Protein AF-A0A645GPF1-F1 (afdb_monomer_lite)

Sequence (162 aa):
MSLSQAKLLESASREAEKPYPRQVKAIKDALGALSLMEKDDVTNPDLPASAFGQMLGEIFVPREDMPQSRELYDLGFTLGRFIYMMDAVLDLKDDIKKKRYNPLITIPSSQHEEILRLQMAQCAACFERLNVPRNKDLLENILYSGVWTSYAARNRREAAQS

pLDDT: mean 88.76, std 12.03, range [34.16, 98.44]

Organism: NCBI:txid1076179

InterPro domains:
  IPR043740 Family of unknown function DUF5685 [PF18937] (4-152)

Foldseek 3Di:
DDPVVVVVVVVVLVVCCVQQVQLSVLVVQLVVQLVVCQVVLAQALQRNLQSQLQSQLSVQQSDCPDPCNPLSSQLRSLVSSLVSLLVLLLCVVVCVVVVGRRNCVVPDNVCSVVVSVVSLVSNVVSLVVSVDPPCSVVVCCCSVPVSCPSVVVSVVVVVVVD

Structure (mmCIF, N/CA/C/O backbone):
data_AF-A0A645GPF1-F1
#
_entry.id   AF-A0A645GPF1-F1
#
loop_
_atom_site.group_PDB
_atom_site.id
_atom_site.type_symbol
_atom_site.label_atom_id
_atom_site.label_alt_id
_atom_site.label_comp_id
_atom_site.label_asym_id
_atom_site.label_entity_id
_atom_site.label_seq_id
_atom_site.pdbx_PDB_ins_code
_atom_site.Cartn_x
_atom_site.Cartn_y
_atom_site.Cartn_z
_atom_site.occupancy
_atom_site.B_iso_or_equiv
_atom_site.auth_seq_id
_atom_site.auth_comp_id
_atom_site.auth_asym_id
_atom_site.auth_atom_id
_atom_site.pdbx_PDB_model_num
ATOM 1 N N . MET A 1 1 ? 2.355 22.650 9.287 1.00 49.31 1 MET A N 1
ATOM 2 C CA . MET A 1 1 ? 3.539 22.889 8.428 1.00 49.31 1 MET A CA 1
ATOM 3 C C . MET A 1 1 ? 3.772 24.384 8.304 1.00 49.31 1 MET A C 1
ATOM 5 O O . MET A 1 1 ? 2.790 25.112 8.223 1.00 49.31 1 MET A O 1
ATOM 9 N N . SER A 1 2 ? 5.023 24.854 8.313 1.00 54.94 2 SER A N 1
ATOM 10 C CA . SER A 1 2 ? 5.307 26.277 8.077 1.00 54.94 2 SER A CA 1
ATOM 11 C C . SER A 1 2 ? 5.183 26.627 6.584 1.00 54.94 2 SER A C 1
ATOM 13 O O . SER A 1 2 ? 5.402 25.783 5.713 1.00 54.94 2 SER A O 1
ATOM 15 N N . LEU A 1 3 ? 4.868 27.889 6.275 1.00 53.38 3 LEU A N 1
ATOM 16 C CA . LEU A 1 3 ? 4.766 28.406 4.899 1.00 53.38 3 LEU A CA 1
ATOM 17 C C . LEU A 1 3 ? 6.052 28.205 4.076 1.00 53.38 3 LEU A C 1
ATOM 19 O O . LEU A 1 3 ? 5.991 28.040 2.860 1.00 53.38 3 LEU A O 1
ATOM 23 N N . SER A 1 4 ? 7.218 28.199 4.726 1.00 45.41 4 SER A N 1
ATOM 24 C CA . SER A 1 4 ? 8.507 27.964 4.070 1.00 45.41 4 SER A CA 1
ATOM 25 C C . SER A 1 4 ? 8.713 26.498 3.682 1.00 45.41 4 SER A C 1
ATOM 27 O O . SER A 1 4 ? 9.192 26.222 2.586 1.00 45.41 4 SER A O 1
ATOM 29 N N . GLN A 1 5 ? 8.297 25.558 4.535 1.00 34.16 5 GLN A N 1
ATOM 30 C CA . GLN A 1 5 ? 8.355 24.121 4.250 1.00 34.16 5 GLN A CA 1
ATOM 31 C C . GLN A 1 5 ? 7.389 23.732 3.128 1.00 34.16 5 GLN A C 1
ATOM 33 O O . GLN A 1 5 ? 7.749 22.948 2.255 1.00 34.16 5 GLN A O 1
ATOM 38 N N . ALA A 1 6 ? 6.191 24.327 3.115 1.00 51.84 6 ALA A N 1
ATOM 39 C CA . ALA A 1 6 ? 5.218 24.127 2.045 1.00 51.84 6 ALA A CA 1
ATOM 40 C C . ALA A 1 6 ? 5.758 24.603 0.683 1.00 51.84 6 ALA A C 1
ATOM 42 O O . ALA A 1 6 ? 5.667 23.869 -0.294 1.00 51.84 6 ALA A O 1
ATOM 43 N N . LYS A 1 7 ? 6.404 25.778 0.630 1.00 55.53 7 LYS A N 1
ATOM 44 C CA . LYS A 1 7 ? 7.022 26.302 -0.603 1.00 55.53 7 LYS A CA 1
ATOM 45 C C . LYS A 1 7 ? 8.198 25.463 -1.108 1.00 55.53 7 LYS A C 1
ATOM 47 O O . LYS A 1 7 ? 8.339 25.303 -2.313 1.00 55.53 7 LYS A O 1
ATOM 52 N N . LEU A 1 8 ? 9.025 24.925 -0.210 1.00 61.50 8 LEU A N 1
ATOM 53 C CA . LEU A 1 8 ? 10.136 24.028 -0.565 1.00 61.50 8 LEU A CA 1
ATOM 54 C C . LEU A 1 8 ? 9.641 22.701 -1.156 1.00 61.50 8 LEU A C 1
ATOM 56 O O . LEU A 1 8 ? 10.175 22.230 -2.159 1.00 61.50 8 LEU A O 1
ATOM 60 N N . LEU A 1 9 ? 8.595 22.121 -0.561 1.00 65.50 9 LEU A N 1
ATOM 61 C CA . LEU A 1 9 ? 7.920 20.936 -1.096 1.00 65.50 9 LEU A CA 1
ATOM 62 C C . LEU A 1 9 ? 7.279 21.222 -2.456 1.00 65.50 9 LEU A C 1
ATOM 64 O O . LEU A 1 9 ? 7.374 20.402 -3.364 1.00 65.50 9 LEU A O 1
ATOM 68 N N . GLU A 1 10 ? 6.687 22.403 -2.622 1.00 69.88 10 GLU A N 1
ATOM 69 C CA . GLU A 1 10 ? 6.097 22.827 -3.888 1.00 69.88 10 GLU A CA 1
ATOM 70 C C . GLU A 1 10 ? 7.156 23.000 -4.989 1.00 69.88 10 GLU A C 1
ATOM 72 O O . GLU A 1 10 ? 6.966 22.516 -6.105 1.00 69.88 10 GLU A O 1
ATOM 77 N N . SER A 1 11 ? 8.299 23.627 -4.691 1.00 68.75 11 SER A N 1
ATOM 78 C CA . SER A 1 11 ? 9.389 23.771 -5.664 1.00 68.75 11 SER A CA 1
ATOM 79 C C . SER A 1 11 ? 10.021 22.430 -6.033 1.00 68.75 11 SER A C 1
ATOM 81 O O . SER A 1 11 ? 10.227 22.171 -7.215 1.00 68.75 11 SER A O 1
ATOM 83 N N . ALA A 1 12 ? 10.260 21.552 -5.052 1.00 70.94 12 ALA A N 1
ATOM 84 C CA . ALA A 1 12 ? 10.798 20.214 -5.299 1.00 70.94 12 ALA A CA 1
ATOM 85 C C . ALA A 1 12 ? 9.818 19.345 -6.108 1.00 70.94 12 ALA A C 1
ATOM 87 O O . ALA A 1 12 ? 10.226 18.624 -7.016 1.00 70.94 12 ALA A O 1
ATOM 88 N N . SER A 1 13 ? 8.514 19.459 -5.834 1.00 68.75 13 SER A N 1
ATOM 89 C CA . SER A 1 13 ? 7.471 18.769 -6.599 1.00 68.75 13 SER A CA 1
ATOM 90 C C . SER A 1 13 ? 7.433 19.233 -8.060 1.00 68.75 13 SER A C 1
ATOM 92 O O . SER A 1 13 ? 7.396 18.398 -8.962 1.00 68.75 13 SER A O 1
ATOM 94 N N . ARG A 1 14 ? 7.530 20.547 -8.312 1.00 75.50 14 ARG A N 1
ATOM 95 C CA . ARG A 1 14 ? 7.602 21.112 -9.675 1.00 75.50 14 ARG A CA 1
ATOM 96 C C . ARG A 1 14 ? 8.868 20.694 -10.423 1.00 75.50 14 ARG A C 1
ATOM 98 O O . ARG A 1 14 ? 8.850 20.555 -11.643 1.00 75.50 14 ARG A O 1
ATOM 105 N N . 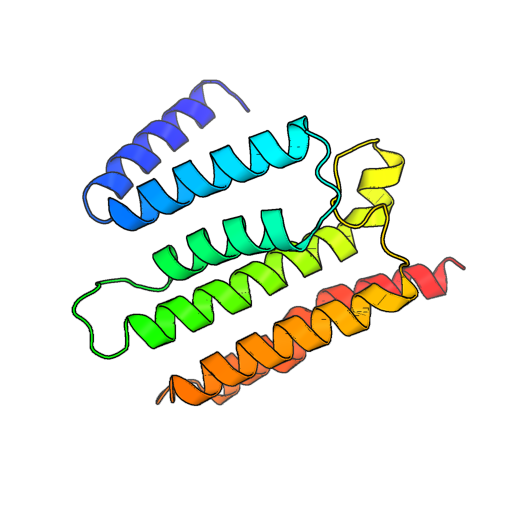GLU A 1 15 ? 9.976 20.520 -9.713 1.00 78.81 15 GLU A N 1
ATOM 106 C CA . GLU A 1 15 ? 11.237 20.083 -10.309 1.00 78.81 15 GLU A CA 1
ATOM 107 C C . GLU A 1 15 ? 11.206 18.594 -10.682 1.00 78.81 15 GLU A C 1
ATOM 109 O O . GLU A 1 15 ? 11.663 18.234 -11.766 1.00 78.81 15 GLU A O 1
ATOM 114 N N . ALA A 1 16 ? 10.571 17.755 -9.856 1.00 77.69 16 ALA A N 1
ATOM 115 C CA . ALA A 1 16 ? 10.330 16.340 -10.148 1.00 77.69 16 ALA A CA 1
ATOM 116 C C . ALA A 1 16 ? 9.319 16.107 -11.290 1.00 77.69 16 ALA A C 1
ATOM 118 O O . ALA A 1 16 ? 9.393 15.090 -11.979 1.00 77.69 16 ALA A O 1
ATOM 119 N N . GLU A 1 17 ? 8.405 17.053 -11.532 1.00 83.06 17 GLU A N 1
ATOM 120 C CA . GLU A 1 17 ? 7.392 16.969 -12.596 1.00 83.06 17 GLU A CA 1
ATOM 121 C C . GLU A 1 17 ? 8.001 16.997 -14.005 1.00 83.06 17 GLU A C 1
ATOM 123 O O . GLU A 1 17 ? 7.433 16.423 -14.928 1.00 83.06 17 GLU A O 1
ATOM 128 N N . LYS A 1 18 ? 9.184 17.605 -14.177 1.00 82.38 18 LYS A N 1
ATOM 129 C CA . LYS A 1 18 ? 9.872 17.660 -15.476 1.00 82.38 18 LYS A CA 1
ATOM 130 C C . LYS A 1 18 ? 10.340 16.278 -15.966 1.00 82.38 18 LYS A C 1
ATOM 132 O O . LYS A 1 18 ? 10.016 15.933 -17.099 1.00 82.38 18 LYS A O 1
ATOM 137 N N . PRO A 1 19 ? 11.095 15.487 -15.177 1.00 88.00 19 PRO A N 1
ATOM 138 C CA . PRO A 1 19 ? 11.492 14.139 -15.582 1.00 88.00 19 PRO A CA 1
ATOM 139 C C . PRO A 1 19 ? 10.393 13.080 -15.398 1.00 88.00 19 PRO A C 1
ATOM 141 O O . PRO A 1 19 ? 10.434 12.068 -16.093 1.00 88.00 19 PRO A O 1
ATOM 144 N N . TYR A 1 20 ? 9.424 13.287 -14.495 1.00 90.62 20 TYR A N 1
ATOM 145 C CA . TYR A 1 20 ? 8.441 12.260 -14.107 1.00 90.62 20 TYR A CA 1
ATOM 146 C C . TYR A 1 20 ? 6.986 12.774 -14.093 1.00 90.62 20 TYR A C 1
ATOM 148 O O . TYR A 1 20 ? 6.296 12.665 -13.074 1.00 90.62 20 TYR A O 1
ATOM 156 N N . PRO A 1 21 ? 6.475 13.344 -15.203 1.00 91.81 21 PRO A N 1
ATOM 157 C CA . PRO A 1 21 ? 5.154 13.976 -15.222 1.00 91.81 21 PRO A CA 1
ATOM 158 C C . PRO A 1 21 ? 4.016 12.993 -14.912 1.00 91.81 21 PRO A C 1
ATOM 160 O O . PRO A 1 21 ? 3.066 13.347 -14.214 1.00 91.81 21 PRO A O 1
ATOM 163 N N . ARG A 1 22 ? 4.123 11.740 -15.374 1.00 93.94 22 ARG A N 1
ATOM 164 C CA . ARG A 1 22 ? 3.131 10.682 -15.123 1.00 93.94 22 ARG A CA 1
ATOM 165 C C . ARG A 1 22 ? 3.049 10.330 -13.638 1.00 93.94 22 ARG A C 1
ATOM 167 O O . ARG A 1 22 ? 1.964 10.360 -13.066 1.00 93.94 22 ARG A O 1
ATOM 174 N N . GLN A 1 23 ? 4.188 10.059 -13.003 1.00 94.75 23 GLN A N 1
ATOM 175 C CA . GLN A 1 23 ? 4.255 9.702 -11.586 1.00 94.75 23 GLN A CA 1
ATOM 176 C C . GLN A 1 23 ? 3.781 10.859 -10.702 1.00 94.75 23 GLN A C 1
ATOM 178 O O . GLN A 1 23 ? 3.015 10.647 -9.765 1.00 94.75 23 GLN A O 1
ATOM 183 N N . VAL A 1 24 ? 4.170 12.097 -11.028 1.00 92.88 24 VAL A N 1
ATOM 184 C CA . VAL A 1 24 ? 3.698 13.282 -10.299 1.00 92.88 24 VAL A CA 1
ATOM 185 C C . VAL A 1 24 ? 2.186 13.455 -10.439 1.00 92.88 24 VAL A C 1
ATOM 187 O O . VAL A 1 24 ? 1.517 13.727 -9.440 1.00 92.88 24 VAL A O 1
ATOM 190 N N . LYS A 1 25 ? 1.625 13.256 -11.638 1.00 93.44 25 LYS A N 1
ATOM 191 C CA . LYS A 1 25 ? 0.172 13.272 -11.843 1.00 93.44 25 LYS A CA 1
ATOM 192 C C . LYS A 1 25 ? -0.523 12.191 -11.011 1.00 93.44 25 LYS A C 1
ATOM 194 O O . LYS A 1 25 ? -1.475 12.506 -10.308 1.00 93.44 25 LYS A O 1
ATOM 199 N N . ALA A 1 26 ? -0.016 10.960 -11.029 1.00 95.56 26 ALA A N 1
ATOM 200 C CA . ALA A 1 26 ? -0.578 9.849 -10.264 1.00 95.56 26 ALA A CA 1
ATOM 201 C C . ALA A 1 26 ? -0.610 10.125 -8.753 1.00 95.56 26 ALA A C 1
ATOM 203 O O . ALA A 1 26 ? -1.609 9.847 -8.094 1.00 95.56 26 ALA A O 1
ATOM 204 N N . ILE A 1 27 ? 0.452 10.733 -8.214 1.00 93.00 27 ILE A N 1
ATOM 205 C CA . ILE A 1 27 ? 0.505 11.163 -6.811 1.00 93.00 27 ILE A CA 1
ATOM 206 C C . ILE A 1 27 ? -0.559 12.229 -6.528 1.00 93.00 27 ILE A C 1
ATOM 208 O O . ILE A 1 27 ? -1.313 12.097 -5.566 1.00 93.00 27 ILE A O 1
ATOM 212 N N . LYS A 1 28 ? -0.645 13.277 -7.359 1.00 93.25 28 LYS A N 1
ATOM 213 C CA . LYS A 1 28 ? -1.631 14.360 -7.187 1.00 93.25 28 LYS A CA 1
ATOM 214 C C . LYS A 1 28 ? -3.065 13.821 -7.222 1.00 93.25 28 LYS A C 1
ATOM 216 O O . LYS A 1 28 ? -3.856 14.149 -6.338 1.00 93.25 28 LYS A O 1
ATOM 221 N N . ASP A 1 29 ? -3.374 12.975 -8.201 1.00 95.19 29 ASP A N 1
ATOM 222 C CA . ASP A 1 29 ? -4.704 12.389 -8.382 1.00 95.19 29 ASP A CA 1
ATOM 223 C C . ASP A 1 29 ? -5.083 11.488 -7.200 1.00 95.19 29 ASP A C 1
ATOM 225 O O . ASP A 1 29 ? -6.179 11.616 -6.654 1.00 95.19 29 ASP A O 1
ATOM 229 N N . ALA A 1 30 ? -4.169 10.620 -6.752 1.00 95.19 30 ALA A N 1
ATOM 230 C CA . ALA A 1 30 ? -4.427 9.725 -5.630 1.00 95.19 30 ALA A CA 1
ATOM 231 C C . ALA A 1 30 ? -4.596 10.477 -4.307 1.00 95.19 30 ALA A C 1
ATOM 233 O O . ALA A 1 30 ? -5.520 10.174 -3.558 1.00 95.19 30 ALA A O 1
ATOM 234 N N . LEU A 1 31 ? -3.768 11.488 -4.026 1.00 93.75 31 LEU A N 1
ATOM 235 C CA . LEU A 1 31 ? -3.929 12.319 -2.828 1.00 93.75 31 LEU A CA 1
ATOM 236 C C . LEU A 1 31 ? -5.259 13.084 -2.839 1.00 93.75 31 LEU A C 1
ATOM 238 O O . LEU A 1 31 ? -5.925 13.170 -1.809 1.00 93.75 31 LEU A O 1
ATOM 242 N N . GLY A 1 32 ? -5.670 13.602 -4.001 1.00 94.69 32 GLY A N 1
ATOM 243 C CA . GLY A 1 32 ? -6.980 14.228 -4.169 1.00 94.69 32 GLY A CA 1
ATOM 244 C C . GLY A 1 32 ? -8.126 13.248 -3.909 1.00 94.69 32 GLY A C 1
ATOM 245 O O . GLY A 1 32 ? -9.035 13.558 -3.143 1.00 94.69 32 GLY A O 1
ATOM 246 N N . ALA A 1 33 ? -8.057 12.048 -4.488 1.00 96.75 33 ALA A N 1
ATOM 247 C CA . ALA A 1 33 ? -9.057 11.003 -4.288 1.00 96.75 33 ALA A CA 1
ATOM 248 C C . ALA A 1 33 ? -9.141 10.549 -2.821 1.00 96.75 33 ALA A C 1
ATOM 250 O O . ALA A 1 33 ? -10.238 10.467 -2.275 1.00 96.75 33 ALA A O 1
ATOM 251 N N . LEU A 1 34 ? -8.000 10.314 -2.164 1.00 95.56 34 LEU A N 1
ATOM 252 C CA . LEU A 1 34 ? -7.939 9.944 -0.748 1.00 95.56 34 LEU A CA 1
ATOM 253 C C . LEU A 1 34 ? -8.547 11.029 0.146 1.00 95.56 34 LEU A 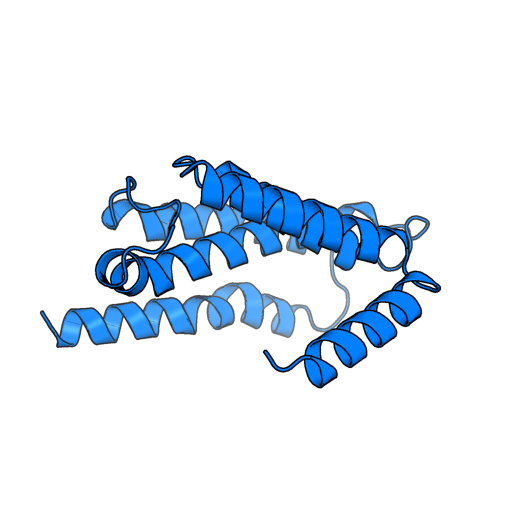C 1
ATOM 255 O O . LEU A 1 34 ? -9.333 10.713 1.032 1.00 95.56 34 LEU A O 1
ATOM 259 N N . SER A 1 35 ? -8.247 12.303 -0.124 1.00 95.81 35 SER A N 1
ATOM 260 C CA . SER A 1 35 ? -8.815 13.424 0.631 1.00 95.81 35 SER A CA 1
ATOM 261 C C . SER A 1 35 ? -10.335 13.535 0.468 1.00 95.81 35 SER A C 1
ATOM 263 O O . SER A 1 35 ? -11.027 13.867 1.429 1.00 95.81 35 SER A O 1
ATOM 265 N N . LEU A 1 36 ? -10.868 13.243 -0.724 1.00 97.19 36 LEU A N 1
ATOM 266 C CA . LEU A 1 36 ? -12.315 13.183 -0.944 1.00 97.19 36 LEU A CA 1
ATOM 267 C C . LEU A 1 36 ? -12.947 12.012 -0.183 1.00 97.19 36 LEU A C 1
ATOM 269 O O . LEU A 1 36 ? -13.942 12.210 0.502 1.00 97.19 36 LEU A O 1
ATOM 273 N N . MET A 1 37 ? -12.343 10.821 -0.241 1.00 96.88 37 MET A N 1
ATOM 274 C CA . MET A 1 37 ? -12.836 9.638 0.476 1.00 96.88 37 MET A CA 1
ATOM 275 C C . MET A 1 37 ? -12.833 9.828 1.997 1.00 96.88 37 MET A C 1
ATOM 277 O O . MET A 1 37 ? -13.774 9.402 2.660 1.00 96.88 37 MET A O 1
ATOM 281 N N . GLU A 1 38 ? -11.806 10.493 2.535 1.00 94.25 38 GLU A N 1
ATOM 282 C CA . GLU A 1 38 ? -11.734 10.880 3.948 1.00 94.25 38 GLU A CA 1
ATOM 283 C C . GLU A 1 38 ? -12.849 11.865 4.317 1.00 94.25 38 GLU A C 1
ATOM 285 O O . GLU A 1 38 ? -13.506 11.702 5.339 1.00 94.25 38 GLU A O 1
ATOM 290 N N . LYS A 1 39 ? -13.100 12.873 3.475 1.00 96.19 39 LYS A N 1
ATOM 291 C CA . LYS A 1 39 ? -14.157 13.865 3.709 1.00 96.19 39 LYS A CA 1
ATOM 292 C C . LYS A 1 39 ? -15.564 13.260 3.651 1.00 96.19 39 LYS A C 1
ATOM 294 O O . LYS A 1 39 ? -16.443 13.714 4.380 1.00 96.19 39 LYS A O 1
ATOM 299 N N . ASP A 1 40 ? -15.766 12.288 2.770 1.00 96.69 40 ASP A N 1
ATOM 300 C CA . ASP A 1 40 ? -17.056 11.635 2.545 1.00 96.69 40 ASP A CA 1
ATOM 301 C C . ASP A 1 40 ? -17.273 10.418 3.472 1.00 96.69 40 ASP A C 1
ATOM 303 O O . ASP A 1 40 ? -18.266 9.706 3.315 1.00 96.69 40 ASP A O 1
ATOM 307 N N . ASP A 1 41 ? -16.362 10.169 4.427 1.00 94.38 41 ASP A N 1
ATOM 308 C CA . ASP A 1 41 ? -16.394 9.042 5.372 1.00 94.38 41 ASP A CA 1
ATOM 309 C C . ASP A 1 41 ? -16.626 7.685 4.676 1.00 94.38 41 ASP A C 1
ATOM 311 O O . ASP A 1 41 ? -17.423 6.844 5.106 1.00 94.38 41 ASP A O 1
ATOM 315 N N . VAL A 1 42 ? -15.922 7.455 3.562 1.00 94.94 42 VAL A N 1
ATOM 316 C CA . VAL A 1 42 ? -16.039 6.216 2.784 1.00 94.94 42 VAL A CA 1
ATOM 317 C C . VAL A 1 42 ? -15.656 5.003 3.639 1.00 94.94 42 VAL A C 1
ATOM 319 O O . VAL A 1 42 ? -14.533 4.864 4.108 1.00 94.94 42 VAL A O 1
ATOM 322 N N . THR A 1 43 ? -16.585 4.062 3.797 1.00 92.62 43 THR A N 1
ATOM 323 C CA . THR A 1 43 ? -16.394 2.875 4.651 1.00 92.62 43 THR A CA 1
ATOM 324 C C . THR A 1 43 ? -15.903 1.637 3.906 1.00 92.62 43 THR A C 1
ATOM 326 O O . THR A 1 43 ? -15.627 0.618 4.534 1.00 92.62 43 THR A O 1
ATOM 329 N N . ASN A 1 44 ? -15.796 1.693 2.575 1.00 95.69 44 ASN A N 1
ATOM 330 C CA . ASN A 1 44 ? -15.224 0.604 1.789 1.00 95.69 44 ASN A CA 1
ATOM 331 C C . ASN A 1 44 ? -13.696 0.778 1.698 1.00 95.69 44 ASN A C 1
ATOM 333 O O . ASN A 1 44 ? -13.248 1.668 0.970 1.00 95.69 44 ASN A O 1
ATOM 337 N N . PRO A 1 45 ? -12.886 -0.073 2.355 1.00 95.88 45 PRO A N 1
ATOM 338 C CA . PRO A 1 45 ? -11.434 0.085 2.383 1.00 95.88 45 PRO A CA 1
ATOM 339 C C . PRO A 1 45 ? -10.744 -0.240 1.057 1.00 95.88 45 PRO A C 1
ATOM 341 O O . PRO A 1 45 ? -9.622 0.217 0.836 1.00 95.88 45 PRO A O 1
ATOM 344 N N . ASP A 1 46 ? -11.393 -0.971 0.147 1.00 96.81 46 ASP A N 1
ATOM 345 C CA . ASP A 1 46 ? -10.805 -1.279 -1.158 1.00 96.81 46 ASP A CA 1
ATOM 346 C C . ASP A 1 46 ? -10.645 -0.031 -2.027 1.00 96.81 46 ASP A C 1
ATOM 348 O O . ASP A 1 46 ? -9.738 0.016 -2.860 1.00 96.81 46 ASP A O 1
ATOM 352 N N . LEU A 1 47 ? -11.495 0.984 -1.844 1.00 97.81 47 LEU A N 1
ATOM 353 C CA . LEU A 1 47 ? -11.455 2.219 -2.628 1.00 97.81 47 LEU A CA 1
ATOM 354 C C . LEU A 1 47 ? -10.183 3.040 -2.356 1.00 97.81 47 LEU A C 1
ATOM 356 O O . LEU A 1 47 ? -9.411 3.243 -3.300 1.00 97.81 47 LEU A O 1
ATOM 360 N N . PRO A 1 48 ? -9.894 3.468 -1.112 1.00 97.19 48 PRO A N 1
ATOM 361 C CA . PRO A 1 48 ? -8.677 4.219 -0.839 1.00 97.19 48 PRO A CA 1
ATOM 362 C C . PRO A 1 48 ? -7.416 3.359 -1.004 1.00 97.19 48 PRO A C 1
ATOM 364 O O . PRO A 1 48 ? -6.413 3.851 -1.523 1.00 97.19 48 PRO A O 1
ATOM 367 N N . ALA A 1 49 ? -7.476 2.056 -0.692 1.00 97.88 49 ALA A N 1
ATOM 368 C CA . ALA A 1 49 ? -6.369 1.143 -0.969 1.00 97.88 49 ALA A CA 1
ATOM 369 C C . ALA A 1 49 ? -6.056 1.072 -2.472 1.00 97.88 49 ALA A C 1
ATOM 371 O O . ALA A 1 49 ? -4.889 1.103 -2.859 1.00 97.88 49 ALA A O 1
ATOM 372 N N . SER A 1 50 ? -7.077 1.017 -3.335 1.00 98.06 50 SER A N 1
ATOM 373 C CA . SER A 1 50 ? -6.892 0.992 -4.792 1.00 98.06 50 SER A CA 1
ATOM 374 C C . SER A 1 50 ? -6.351 2.312 -5.331 1.00 98.06 50 SER A C 1
ATOM 376 O O . SER A 1 50 ? -5.488 2.280 -6.204 1.00 98.06 50 SER A O 1
ATOM 378 N N . ALA A 1 51 ? -6.801 3.458 -4.808 1.00 98.00 51 ALA A N 1
ATOM 379 C CA . ALA A 1 51 ? -6.257 4.765 -5.185 1.00 98.00 51 ALA A CA 1
ATOM 380 C C . ALA A 1 51 ? -4.760 4.867 -4.843 1.00 98.00 51 ALA A C 1
ATOM 382 O O . ALA A 1 51 ? -3.946 5.263 -5.680 1.00 98.00 51 ALA A O 1
ATOM 383 N N . PHE A 1 52 ? -4.376 4.428 -3.641 1.00 97.75 52 PHE A N 1
ATOM 384 C CA . PHE A 1 52 ? -2.974 4.378 -3.231 1.00 97.75 52 PHE A CA 1
ATOM 385 C C . PHE A 1 52 ? -2.165 3.357 -4.048 1.00 97.75 52 PHE A C 1
ATOM 387 O O . PHE A 1 52 ? -1.040 3.635 -4.463 1.00 97.75 52 PHE A O 1
ATOM 394 N N . GLY A 1 53 ? -2.752 2.194 -4.337 1.00 98.19 53 GLY A N 1
ATOM 395 C CA . GLY A 1 53 ? -2.175 1.188 -5.223 1.00 98.19 53 GLY A CA 1
ATOM 396 C C . GLY A 1 53 ? -1.877 1.752 -6.610 1.00 98.19 53 GLY A C 1
ATOM 397 O O . GLY A 1 53 ? -0.760 1.617 -7.093 1.00 98.19 53 GLY A O 1
ATOM 398 N N . GLN A 1 54 ? -2.835 2.432 -7.245 1.00 98.31 54 GLN A N 1
ATOM 399 C CA . GLN A 1 54 ? -2.641 3.027 -8.575 1.00 98.31 54 GLN A CA 1
ATOM 400 C C . GLN A 1 54 ? -1.458 3.994 -8.578 1.00 98.31 54 GLN A C 1
ATOM 402 O O . GLN A 1 54 ? -0.588 3.889 -9.437 1.00 98.31 54 GLN A O 1
ATOM 407 N N . MET A 1 55 ? -1.373 4.870 -7.572 1.00 97.94 55 MET A N 1
ATOM 408 C CA . MET A 1 55 ? -0.227 5.762 -7.400 1.00 97.94 55 MET A CA 1
ATOM 409 C C . MET A 1 55 ? 1.095 4.997 -7.322 1.00 97.94 55 MET A C 1
ATOM 411 O O . MET A 1 55 ? 2.049 5.349 -8.016 1.00 97.94 55 MET A O 1
ATOM 415 N N . LEU A 1 56 ? 1.172 3.959 -6.485 1.00 97.62 56 LEU A N 1
ATOM 416 C CA . LEU A 1 56 ? 2.419 3.222 -6.309 1.00 97.62 56 LEU A CA 1
ATOM 417 C C . LEU A 1 56 ? 2.785 2.398 -7.553 1.00 97.62 56 LEU A C 1
ATOM 419 O O . LEU A 1 56 ? 3.960 2.333 -7.905 1.00 97.62 56 LEU A O 1
ATOM 423 N N . GLY A 1 57 ? 1.798 1.851 -8.265 1.00 97.94 57 GLY A N 1
ATOM 424 C CA . GLY A 1 57 ? 1.990 1.202 -9.564 1.00 97.94 57 GLY A CA 1
ATOM 425 C C . GLY A 1 57 ? 2.629 2.144 -10.583 1.00 97.94 57 GLY A C 1
ATOM 426 O O . GLY A 1 57 ? 3.616 1.788 -11.224 1.00 97.94 57 GLY A O 1
ATOM 427 N N . GLU A 1 58 ? 2.146 3.385 -10.674 1.00 97.44 58 GLU A N 1
ATOM 428 C CA . GLU A 1 58 ? 2.734 4.399 -11.556 1.00 97.44 58 GLU A CA 1
ATOM 429 C C . GLU A 1 58 ? 4.183 4.734 -11.156 1.00 97.44 58 GLU A C 1
ATOM 431 O O . GLU A 1 58 ? 5.054 4.839 -12.024 1.00 97.44 58 GLU A O 1
ATOM 436 N N . ILE A 1 59 ? 4.468 4.850 -9.854 1.00 96.12 59 ILE A N 1
ATOM 437 C CA . ILE A 1 59 ? 5.819 5.118 -9.327 1.00 96.12 59 ILE A CA 1
ATOM 438 C C . ILE A 1 59 ? 6.793 3.978 -9.653 1.00 96.12 59 ILE A C 1
ATOM 440 O O . ILE A 1 59 ? 7.952 4.236 -9.979 1.00 96.12 59 ILE A O 1
ATOM 444 N N . PHE A 1 60 ? 6.335 2.727 -9.589 1.00 95.38 60 PHE A N 1
ATOM 445 C CA . PHE A 1 60 ? 7.161 1.544 -9.841 1.00 95.38 60 PHE A CA 1
ATOM 446 C C . PHE A 1 60 ? 7.619 1.418 -11.296 1.00 95.38 60 PHE A C 1
ATOM 448 O O . PHE A 1 60 ? 8.604 0.731 -11.568 1.00 95.38 60 PHE A O 1
ATOM 455 N N . VAL A 1 61 ? 6.943 2.090 -12.228 1.00 96.12 61 VAL A N 1
ATOM 456 C CA . VAL A 1 61 ? 7.319 2.110 -13.640 1.00 96.12 61 VAL A CA 1
ATOM 457 C C . VAL A 1 61 ? 8.223 3.318 -13.907 1.00 96.12 61 VAL A C 1
ATOM 459 O O . VAL A 1 61 ? 7.730 4.447 -13.954 1.00 96.12 61 VAL A O 1
ATOM 462 N N . PRO A 1 62 ? 9.539 3.143 -14.128 1.00 89.62 62 PRO A N 1
ATOM 463 C CA . PRO A 1 62 ? 10.420 4.262 -14.457 1.00 89.62 62 PRO A CA 1
ATOM 464 C C . PRO A 1 62 ? 10.194 4.770 -15.886 1.00 89.62 62 PRO A C 1
ATOM 466 O O . PRO A 1 62 ? 10.238 5.975 -16.124 1.00 89.62 62 PRO A O 1
ATOM 469 N N . ARG A 1 63 ? 9.928 3.864 -16.835 1.00 90.81 63 ARG A N 1
ATOM 470 C CA . ARG A 1 63 ? 9.578 4.173 -18.228 1.00 90.81 63 ARG A CA 1
ATOM 471 C C . ARG A 1 63 ? 8.563 3.165 -18.745 1.00 90.81 63 ARG A C 1
ATOM 473 O O . ARG A 1 63 ? 8.636 1.996 -18.394 1.00 90.81 63 ARG A O 1
ATOM 480 N N . GLU A 1 64 ? 7.629 3.613 -19.571 1.00 92.12 64 GLU A N 1
ATOM 481 C CA . GLU A 1 64 ? 6.530 2.765 -20.055 1.00 92.12 64 GLU A CA 1
ATOM 482 C C . GLU A 1 64 ? 6.964 1.803 -21.169 1.00 92.12 64 GLU A C 1
ATOM 484 O O . GLU A 1 64 ? 6.371 0.740 -21.330 1.00 92.12 64 GLU A O 1
ATOM 489 N N . ASP A 1 65 ? 8.036 2.142 -21.887 1.00 92.81 65 ASP A N 1
ATOM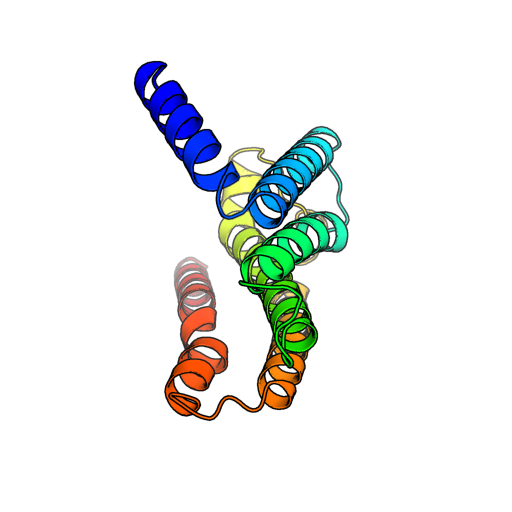 490 C CA . ASP A 1 65 ? 8.581 1.380 -23.014 1.00 92.81 65 ASP A CA 1
ATOM 491 C C . ASP A 1 65 ? 9.436 0.172 -22.599 1.00 92.81 65 ASP A C 1
ATOM 493 O O . ASP A 1 65 ? 9.866 -0.610 -23.450 1.00 92.81 65 ASP A O 1
ATOM 497 N N . MET A 1 66 ? 9.706 -0.002 -21.302 1.00 92.38 66 MET A N 1
ATOM 498 C CA . MET A 1 66 ? 10.492 -1.137 -20.834 1.00 92.38 66 MET A CA 1
ATOM 499 C C . MET A 1 66 ? 9.677 -2.440 -20.890 1.00 92.38 66 MET A C 1
ATOM 501 O O . MET A 1 66 ? 8.494 -2.426 -20.551 1.00 92.38 66 MET A O 1
ATOM 505 N N . PRO A 1 67 ? 10.300 -3.587 -21.220 1.00 91.75 67 PRO A N 1
ATOM 506 C CA . PRO A 1 67 ? 9.578 -4.851 -21.365 1.00 91.75 67 PRO A CA 1
ATOM 507 C C . PRO A 1 67 ? 8.774 -5.281 -20.130 1.00 91.75 67 PRO A C 1
ATOM 509 O O . PRO A 1 67 ? 7.722 -5.881 -20.289 1.00 91.75 67 PRO A O 1
ATOM 512 N N . GLN A 1 68 ? 9.255 -4.968 -18.920 1.00 92.81 68 GLN A N 1
ATOM 513 C CA . GLN A 1 68 ? 8.612 -5.339 -17.651 1.00 92.81 68 GLN A CA 1
ATOM 514 C C . GLN A 1 68 ? 7.744 -4.222 -17.046 1.00 92.81 68 GLN A C 1
ATOM 516 O O . GLN A 1 68 ? 7.458 -4.244 -15.847 1.00 92.81 68 GLN A O 1
ATOM 521 N N . SER A 1 69 ? 7.379 -3.191 -17.821 1.00 95.12 69 SER A N 1
ATOM 522 C CA . SER A 1 69 ? 6.625 -2.042 -17.298 1.00 95.12 69 SER A CA 1
ATOM 523 C C . SER A 1 69 ? 5.299 -2.480 -16.680 1.00 95.12 69 SER A C 1
ATOM 525 O O . SER A 1 69 ? 4.924 -1.999 -15.611 1.00 95.12 69 SER A O 1
ATOM 527 N N . ARG A 1 70 ? 4.617 -3.451 -17.296 1.00 95.56 70 ARG A N 1
ATOM 528 C CA . ARG A 1 70 ? 3.335 -3.942 -16.795 1.00 95.56 70 ARG A CA 1
ATOM 529 C C . ARG A 1 70 ? 3.476 -4.747 -15.506 1.00 95.56 70 ARG A C 1
ATOM 531 O O . ARG A 1 70 ? 2.702 -4.546 -14.575 1.00 95.56 70 ARG A O 1
ATOM 538 N N . GLU A 1 71 ? 4.455 -5.638 -15.429 1.00 95.44 71 GLU A N 1
ATOM 539 C CA . GLU A 1 71 ? 4.713 -6.448 -14.241 1.00 95.44 71 GLU A CA 1
ATOM 540 C C . GLU A 1 71 ? 5.126 -5.574 -13.054 1.00 95.44 71 GLU A C 1
ATOM 542 O O . GLU A 1 71 ? 4.673 -5.812 -11.935 1.00 95.44 71 GLU A O 1
ATOM 547 N N . LEU A 1 72 ? 5.929 -4.535 -13.303 1.00 95.94 72 LEU A N 1
ATOM 548 C CA . LEU A 1 72 ? 6.298 -3.546 -12.291 1.00 95.94 72 LEU A CA 1
ATOM 549 C C . LEU A 1 72 ? 5.094 -2.738 -11.812 1.00 95.94 72 LEU A C 1
ATOM 551 O O . LEU A 1 72 ? 4.955 -2.534 -10.606 1.00 95.94 72 LEU A O 1
ATOM 555 N N . TYR A 1 73 ? 4.215 -2.320 -12.727 1.00 97.69 73 TYR A N 1
ATOM 556 C CA . TYR A 1 73 ? 2.975 -1.640 -12.362 1.00 97.69 73 TYR A CA 1
ATOM 557 C C . TYR A 1 73 ? 2.101 -2.518 -11.466 1.00 97.69 73 TYR A C 1
ATOM 559 O O . TYR A 1 73 ? 1.698 -2.086 -10.390 1.00 97.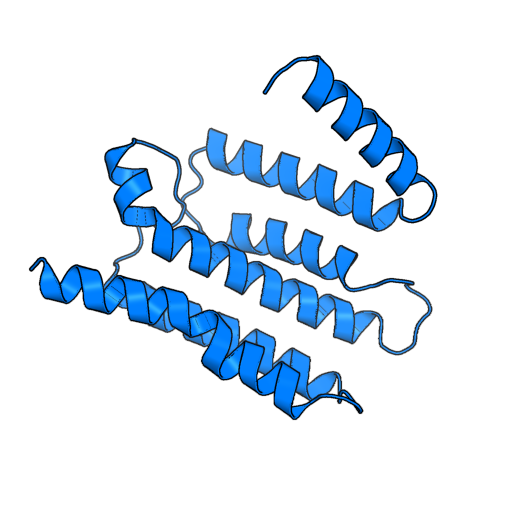69 73 TYR A O 1
ATOM 567 N N . ASP A 1 74 ? 1.830 -3.758 -11.883 1.00 97.50 74 ASP A N 1
ATOM 568 C CA . ASP A 1 74 ? 0.972 -4.685 -11.141 1.00 97.50 74 ASP A CA 1
ATOM 569 C C . ASP A 1 74 ? 1.561 -4.997 -9.747 1.00 97.50 74 ASP A C 1
ATOM 571 O O . ASP A 1 74 ? 0.825 -5.053 -8.756 1.00 97.50 74 ASP A O 1
ATOM 575 N N . LEU A 1 75 ? 2.889 -5.147 -9.647 1.00 96.31 75 LEU A N 1
ATOM 576 C CA . LEU A 1 75 ? 3.584 -5.307 -8.368 1.00 96.31 75 LEU A CA 1
ATOM 577 C C . LEU A 1 75 ? 3.439 -4.061 -7.485 1.00 96.31 75 LEU A C 1
ATOM 579 O O . LEU A 1 75 ? 3.070 -4.180 -6.320 1.00 96.31 75 LEU A O 1
ATOM 583 N N . GLY A 1 76 ? 3.696 -2.867 -8.025 1.00 96.69 76 GLY A N 1
ATOM 584 C CA . GLY A 1 76 ? 3.538 -1.616 -7.281 1.00 96.69 76 GLY A CA 1
ATOM 585 C C . GLY A 1 76 ? 2.094 -1.394 -6.831 1.00 96.69 76 GLY A C 1
ATOM 586 O O . GLY A 1 76 ? 1.854 -0.985 -5.697 1.00 96.69 76 GLY A O 1
ATOM 587 N N . PHE A 1 77 ? 1.124 -1.743 -7.676 1.00 98.44 77 PHE A N 1
ATOM 588 C CA . PHE A 1 77 ? -0.299 -1.637 -7.377 1.00 98.44 77 PHE A CA 1
ATOM 589 C C . PHE A 1 77 ? -0.720 -2.527 -6.209 1.00 98.44 77 PHE A C 1
ATOM 591 O O . PHE A 1 77 ? -1.305 -2.050 -5.235 1.00 98.44 77 PHE A O 1
ATOM 598 N N . THR A 1 78 ? -0.401 -3.818 -6.290 1.00 97.81 78 THR A N 1
ATOM 599 C CA . THR A 1 78 ? -0.742 -4.795 -5.247 1.00 97.81 78 THR A CA 1
ATOM 600 C C . THR A 1 78 ? -0.007 -4.509 -3.938 1.00 97.81 78 THR A C 1
ATOM 602 O O . THR A 1 78 ? -0.625 -4.529 -2.871 1.00 97.81 78 THR A O 1
ATOM 605 N N . LEU A 1 79 ? 1.276 -4.145 -4.005 1.00 96.19 79 LEU A N 1
ATOM 606 C CA . LEU A 1 79 ? 2.051 -3.743 -2.834 1.00 96.19 79 LEU A CA 1
ATOM 607 C C . LEU A 1 79 ? 1.487 -2.474 -2.184 1.00 96.19 79 LEU A C 1
ATOM 609 O O . LEU A 1 79 ? 1.386 -2.401 -0.962 1.00 96.19 79 LEU A O 1
ATOM 613 N N . GLY A 1 80 ? 1.085 -1.485 -2.984 1.00 96.50 80 GLY A N 1
ATOM 614 C CA . GLY A 1 80 ? 0.516 -0.238 -2.479 1.00 96.50 80 GLY A CA 1
ATOM 615 C C . GLY A 1 80 ? -0.786 -0.473 -1.724 1.00 96.50 80 GLY A C 1
ATOM 616 O O . GLY A 1 80 ? -0.940 0.021 -0.607 1.00 96.50 80 GLY A O 1
ATOM 617 N N . ARG A 1 81 ? -1.686 -1.298 -2.273 1.00 98.06 81 ARG A N 1
ATOM 618 C CA . ARG A 1 81 ? -2.917 -1.700 -1.574 1.00 98.06 81 ARG A CA 1
ATOM 619 C C . ARG A 1 81 ? -2.621 -2.349 -0.225 1.00 98.06 81 ARG A C 1
ATOM 621 O O . ARG A 1 81 ? -3.253 -1.999 0.770 1.00 98.06 81 ARG A O 1
ATOM 628 N N . PHE A 1 82 ? -1.655 -3.268 -0.188 1.00 96.31 82 PHE A N 1
ATOM 629 C CA . PHE A 1 82 ? -1.235 -3.920 1.049 1.00 96.31 82 PHE A CA 1
ATOM 630 C C . PHE A 1 82 ? -0.689 -2.914 2.070 1.00 96.31 82 PHE A C 1
ATOM 632 O O . PHE A 1 82 ? -1.098 -2.959 3.227 1.00 96.31 82 PHE A O 1
ATOM 639 N N . ILE A 1 83 ? 0.191 -1.995 1.656 1.00 94.38 83 ILE A N 1
ATOM 640 C CA . ILE A 1 83 ? 0.770 -0.971 2.541 1.00 94.38 83 ILE A CA 1
ATOM 641 C C . ILE A 1 83 ? -0.330 -0.097 3.141 1.00 94.38 83 ILE A C 1
ATOM 643 O O . ILE A 1 83 ? -0.365 0.076 4.355 1.00 94.38 83 ILE A O 1
ATOM 647 N N . TYR A 1 84 ? -1.243 0.404 2.307 1.00 95.62 84 TYR A N 1
ATOM 648 C CA . TYR A 1 84 ? -2.352 1.235 2.770 1.00 95.62 84 TYR A CA 1
ATOM 649 C C . TYR A 1 84 ? -3.234 0.485 3.779 1.00 95.62 84 TYR A C 1
ATOM 651 O O . TYR A 1 84 ? -3.569 1.011 4.838 1.00 95.62 84 TYR A O 1
ATOM 659 N N . MET A 1 85 ? -3.577 -0.772 3.479 1.00 96.81 85 MET A N 1
ATOM 660 C CA . MET A 1 85 ? -4.390 -1.599 4.370 1.00 96.81 85 MET A CA 1
ATOM 661 C C . MET A 1 85 ? -3.677 -1.885 5.697 1.00 96.81 85 MET A C 1
ATOM 663 O O . MET A 1 85 ? -4.294 -1.815 6.756 1.00 96.81 85 MET A O 1
ATOM 667 N N . MET A 1 86 ? -2.380 -2.200 5.652 1.00 94.69 86 MET A N 1
ATOM 668 C CA . MET A 1 86 ? -1.567 -2.461 6.841 1.00 94.69 86 MET A CA 1
ATOM 669 C C . MET A 1 86 ? -1.522 -1.236 7.757 1.00 94.69 86 MET A C 1
ATOM 671 O O . MET A 1 86 ? -1.706 -1.377 8.963 1.00 94.69 86 MET A O 1
ATOM 675 N N . ASP A 1 87 ? -1.316 -0.049 7.189 1.00 94.31 87 ASP A N 1
ATOM 676 C CA . ASP A 1 87 ? -1.306 1.218 7.925 1.00 94.31 87 ASP A CA 1
ATOM 677 C C . ASP A 1 87 ? -2.654 1.462 8.621 1.00 94.31 87 ASP A C 1
ATOM 679 O O . ASP A 1 87 ? -2.708 1.609 9.843 1.00 94.31 87 ASP A O 1
ATOM 683 N N . ALA A 1 88 ? -3.758 1.324 7.876 1.00 95.50 88 ALA A N 1
ATOM 684 C CA . ALA A 1 88 ? -5.106 1.449 8.423 1.00 95.50 88 ALA A CA 1
ATOM 685 C C . ALA A 1 88 ? -5.370 0.462 9.576 1.00 95.50 88 ALA A C 1
ATOM 687 O O . ALA A 1 88 ? -6.007 0.832 10.563 1.00 95.50 88 ALA A O 1
ATOM 688 N N . VAL A 1 89 ? -4.868 -0.778 9.495 1.00 95.00 89 VAL A N 1
ATOM 689 C CA . VAL A 1 89 ? -4.981 -1.767 10.582 1.00 95.00 89 VAL A CA 1
ATOM 690 C C . VAL A 1 89 ? -4.171 -1.345 11.813 1.00 95.00 89 VAL A C 1
ATOM 692 O O . VAL A 1 89 ? -4.664 -1.444 12.939 1.00 95.00 89 VAL A O 1
ATOM 695 N N . LEU A 1 90 ? -2.930 -0.888 11.624 1.00 92.62 90 LEU A N 1
ATOM 696 C CA . LEU A 1 90 ? -2.030 -0.518 12.722 1.00 92.62 90 LEU A CA 1
ATOM 697 C C . LEU A 1 90 ? -2.517 0.721 13.491 1.00 92.62 90 LEU A C 1
ATOM 699 O O . LEU A 1 90 ? -2.386 0.762 14.728 1.00 92.62 90 LEU A O 1
ATOM 703 N N . ASP A 1 91 ? -3.119 1.671 12.772 1.00 94.25 91 ASP A N 1
ATOM 704 C CA . ASP A 1 91 ? -3.580 2.956 13.301 1.00 94.25 91 ASP A CA 1
ATOM 705 C C . ASP A 1 91 ? -5.040 2.953 13.776 1.00 94.25 91 ASP A C 1
ATOM 707 O O . ASP A 1 91 ? -5.420 3.820 14.566 1.00 94.25 91 ASP A O 1
ATOM 711 N N . LEU A 1 92 ? -5.833 1.925 13.443 1.00 94.56 92 LEU A N 1
ATOM 712 C CA . LEU A 1 92 ? -7.272 1.852 13.743 1.00 94.56 92 LEU A CA 1
ATOM 713 C C . LEU A 1 92 ? -7.637 2.247 15.182 1.00 94.56 92 LEU A C 1
ATOM 715 O O . LEU A 1 92 ? -8.550 3.041 15.413 1.00 94.56 92 LEU A O 1
ATOM 719 N N . LYS A 1 93 ? -6.927 1.703 16.178 1.00 92.38 93 LYS A N 1
ATOM 720 C CA . LYS A 1 93 ? -7.207 2.007 17.594 1.00 92.38 93 LYS A CA 1
ATOM 721 C C . LYS A 1 93 ? -6.977 3.476 17.931 1.00 92.38 93 LYS A C 1
ATOM 723 O O . LYS A 1 93 ? -7.714 4.039 18.742 1.00 92.38 93 LYS A O 1
ATOM 728 N N . ASP A 1 94 ? -5.937 4.074 17.368 1.00 93.94 94 ASP A N 1
ATOM 729 C CA . ASP A 1 94 ? -5.581 5.463 17.626 1.00 93.94 94 ASP A CA 1
ATOM 730 C C . ASP A 1 94 ? -6.494 6.416 16.850 1.00 93.94 94 ASP A C 1
ATOM 732 O O . ASP A 1 94 ? -6.875 7.456 17.396 1.00 93.94 94 ASP A O 1
ATOM 736 N N . ASP A 1 95 ? -6.911 6.040 15.642 1.00 95.94 95 ASP A N 1
ATOM 737 C CA . ASP A 1 95 ? -7.853 6.807 14.830 1.00 95.94 95 ASP A CA 1
ATOM 738 C C . ASP A 1 95 ? -9.240 6.858 15.461 1.00 95.94 95 ASP A C 1
ATOM 740 O O . ASP A 1 95 ? -9.794 7.948 15.616 1.00 95.94 95 ASP A O 1
ATOM 744 N N . ILE A 1 96 ? -9.754 5.726 15.960 1.00 94.62 96 ILE A N 1
ATOM 745 C CA . ILE A 1 96 ? -11.020 5.691 16.708 1.00 94.62 96 ILE A CA 1
ATOM 746 C C . ILE A 1 96 ? -10.948 6.621 17.927 1.00 94.62 96 ILE A C 1
ATOM 748 O O . ILE A 1 96 ? -11.844 7.438 18.148 1.00 94.62 96 ILE A O 1
ATOM 752 N N . LYS A 1 97 ? -9.862 6.554 18.713 1.00 96.19 97 LYS A N 1
ATOM 753 C CA . LYS A 1 97 ? -9.678 7.411 19.901 1.00 96.19 97 LYS A CA 1
ATOM 754 C C . LYS A 1 97 ? -9.618 8.896 19.549 1.00 96.19 97 LYS A C 1
ATOM 756 O O . LYS A 1 97 ? -10.138 9.724 20.295 1.00 96.19 97 LYS A O 1
ATOM 761 N N . LYS A 1 98 ? -8.960 9.236 18.440 1.00 96.25 98 LYS A N 1
ATOM 762 C CA . LYS A 1 98 ? -8.759 10.619 17.985 1.00 96.25 98 LYS A CA 1
ATOM 763 C C . LYS A 1 98 ? -9.883 11.119 17.073 1.00 96.25 98 LYS A C 1
ATOM 765 O O . LYS A 1 98 ? -9.801 12.265 16.638 1.00 96.25 98 LYS A O 1
ATOM 770 N N . LYS A 1 99 ? -10.913 10.302 16.814 1.00 94.81 99 LYS A N 1
ATOM 771 C CA . LYS A 1 99 ? -12.006 10.577 15.866 1.00 94.81 99 LYS A CA 1
ATOM 772 C C . LYS A 1 99 ? -11.484 10.973 14.480 1.00 94.81 99 LYS A C 1
ATOM 774 O O . LYS A 1 99 ? -11.931 11.959 13.902 1.00 94.81 99 LYS A O 1
ATOM 779 N N . ARG A 1 100 ? -10.484 10.238 13.997 1.00 95.00 100 ARG A N 1
ATOM 780 C CA . ARG A 1 100 ? -9.931 10.376 12.646 1.00 95.00 100 ARG A CA 1
ATOM 781 C C . ARG A 1 100 ? -10.571 9.350 11.728 1.00 95.00 100 ARG A C 1
ATOM 783 O O . ARG A 1 100 ? -11.009 8.297 12.190 1.00 95.00 100 ARG A O 1
ATOM 790 N N . TYR A 1 101 ? -10.607 9.673 10.443 1.00 96.06 101 TYR A N 1
ATOM 791 C CA . TYR A 1 101 ? -11.053 8.743 9.422 1.00 96.06 101 TYR A CA 1
ATOM 792 C C . TYR A 1 101 ? -10.165 7.497 9.411 1.00 96.06 101 TYR A C 1
ATOM 794 O O . TYR A 1 101 ? -8.940 7.595 9.402 1.00 96.06 101 TYR A O 1
ATOM 802 N N . ASN A 1 102 ? -10.802 6.330 9.388 1.00 97.19 102 ASN A N 1
ATOM 803 C CA . ASN A 1 102 ? -10.146 5.063 9.118 1.00 97.19 102 ASN A CA 1
ATOM 804 C C . ASN A 1 102 ? -11.146 4.144 8.398 1.00 97.19 102 ASN A C 1
ATOM 806 O O . ASN A 1 102 ? -12.224 3.873 8.942 1.00 97.19 102 ASN A O 1
ATOM 810 N N . PRO A 1 103 ? -10.821 3.638 7.197 1.00 95.94 103 PRO A N 1
ATOM 811 C CA . PRO A 1 103 ? -11.778 2.890 6.387 1.00 95.94 103 PRO A CA 1
ATOM 812 C C . PRO A 1 103 ? -12.127 1.513 6.971 1.00 95.94 103 PRO A C 1
ATOM 814 O O . PRO A 1 103 ? -13.078 0.876 6.525 1.00 95.94 103 PRO A O 1
ATOM 817 N N . LEU A 1 104 ? -11.385 1.038 7.977 1.00 96.81 104 LEU A N 1
ATOM 818 C CA . LEU A 1 104 ? -11.615 -0.250 8.630 1.00 96.81 104 LEU A CA 1
ATOM 819 C C . LEU A 1 104 ? -12.542 -0.167 9.845 1.00 96.81 104 LEU A C 1
ATOM 821 O O . LEU A 1 104 ? -12.780 -1.189 10.485 1.00 96.81 104 LEU A O 1
ATOM 825 N N . ILE A 1 105 ? -13.096 1.008 10.166 1.00 95.81 105 ILE A N 1
ATOM 826 C CA . ILE A 1 105 ? -13.920 1.209 11.371 1.00 95.81 105 ILE A CA 1
ATOM 827 C C . ILE A 1 105 ? -15.143 0.280 11.447 1.00 95.81 105 ILE A C 1
ATOM 829 O O . ILE A 1 105 ? -15.606 -0.049 12.537 1.00 95.81 105 ILE A O 1
ATOM 833 N N . THR A 1 106 ? -15.655 -0.165 10.297 1.00 94.62 106 THR A N 1
ATOM 834 C CA . THR A 1 106 ? -16.812 -1.070 10.206 1.00 94.62 106 THR A CA 1
ATOM 835 C C . THR A 1 106 ? -16.426 -2.548 10.094 1.00 94.62 106 THR A C 1
ATOM 837 O O . THR A 1 106 ? -17.302 -3.412 10.152 1.00 94.62 106 THR A O 1
ATOM 840 N N . ILE A 1 107 ? -15.134 -2.863 9.957 1.00 95.50 107 ILE A N 1
ATOM 841 C CA . ILE A 1 107 ? -14.648 -4.224 9.721 1.00 95.50 107 ILE A CA 1
ATOM 842 C C . ILE A 1 107 ? -14.153 -4.833 11.036 1.00 95.50 107 ILE A C 1
ATOM 844 O O . ILE A 1 107 ? -13.252 -4.271 11.668 1.00 95.50 107 ILE A O 1
ATOM 848 N N . PRO A 1 108 ? -14.672 -6.007 11.444 1.00 94.75 108 PRO A N 1
ATOM 849 C CA . PRO A 1 108 ? -14.230 -6.677 12.660 1.00 94.75 108 PRO A CA 1
ATOM 850 C C . PRO A 1 108 ? -12.725 -6.958 12.653 1.00 94.75 108 PRO A C 1
ATOM 852 O O . PRO A 1 108 ? -12.198 -7.506 11.685 1.00 94.75 108 PRO A O 1
ATOM 855 N N . SER A 1 109 ? -12.042 -6.677 13.768 1.00 92.12 109 SER A N 1
ATOM 856 C CA . SER A 1 109 ? -10.594 -6.914 13.887 1.00 92.12 109 SER A CA 1
ATOM 857 C C . SER A 1 109 ? -10.170 -8.364 13.665 1.00 92.12 109 SER A C 1
ATOM 859 O O . SER A 1 109 ? -9.040 -8.612 13.255 1.00 92.12 109 SER A O 1
ATOM 861 N N . SER A 1 110 ? -11.076 -9.322 13.870 1.00 93.06 110 SER A N 1
ATOM 862 C CA . SER A 1 110 ? -10.838 -10.736 13.569 1.00 93.06 110 SER A CA 1
ATOM 863 C C . SER A 1 110 ? -10.622 -11.026 12.079 1.00 93.06 110 SER A C 1
ATOM 865 O O . SER A 1 110 ? -10.053 -12.063 11.759 1.00 93.06 110 SER A O 1
ATOM 867 N N . GLN A 1 111 ? -11.046 -10.136 11.175 1.00 95.25 111 GLN A N 1
ATOM 868 C CA . GLN A 1 111 ? -10.896 -10.302 9.724 1.00 95.25 111 GLN A CA 1
ATOM 869 C C . GLN A 1 111 ? -9.647 -9.605 9.163 1.00 95.25 111 GLN A C 1
ATOM 871 O O . GLN A 1 111 ? -9.239 -9.883 8.038 1.00 95.25 111 GLN A O 1
ATOM 876 N N . HIS A 1 112 ? -9.014 -8.699 9.918 1.00 94.25 112 HIS A N 1
ATOM 877 C CA . HIS A 1 112 ? -7.925 -7.855 9.401 1.00 94.25 112 HIS A CA 1
ATOM 878 C C . HIS A 1 112 ? -6.719 -8.666 8.929 1.00 94.25 112 HIS A C 1
ATOM 880 O O . HIS A 1 112 ? -6.180 -8.397 7.858 1.00 94.25 112 HIS A O 1
ATOM 886 N N . GLU A 1 113 ? -6.312 -9.681 9.693 1.00 93.38 113 GLU A N 1
ATOM 887 C CA . GLU A 1 113 ? -5.170 -10.521 9.320 1.00 93.38 113 GLU A CA 1
ATOM 888 C C . GLU A 1 113 ? -5.421 -11.278 8.009 1.00 93.38 113 GLU A C 1
ATOM 890 O O . GLU A 1 113 ? -4.539 -11.349 7.153 1.00 93.38 113 GLU A O 1
ATOM 895 N N . GLU A 1 114 ? -6.630 -11.810 7.823 1.00 94.75 114 GLU A N 1
ATOM 896 C CA . GLU A 1 114 ? -7.014 -12.527 6.607 1.00 94.75 114 GLU A CA 1
ATOM 897 C C . GLU A 1 114 ? -6.994 -11.605 5.382 1.00 94.75 114 GLU A C 1
ATOM 899 O O . GLU A 1 114 ? -6.415 -11.960 4.353 1.00 94.75 114 GLU A O 1
ATOM 904 N N . ILE A 1 115 ? -7.531 -10.387 5.515 1.00 95.19 115 ILE A N 1
ATOM 905 C CA . ILE A 1 115 ? -7.500 -9.369 4.456 1.00 95.19 115 ILE A CA 1
ATOM 906 C C . ILE A 1 115 ? -6.051 -9.048 4.066 1.00 95.19 115 ILE A C 1
ATOM 908 O O . ILE A 1 115 ? -5.712 -9.052 2.880 1.00 95.19 115 ILE A O 1
ATOM 912 N N . LEU A 1 116 ? -5.173 -8.816 5.048 1.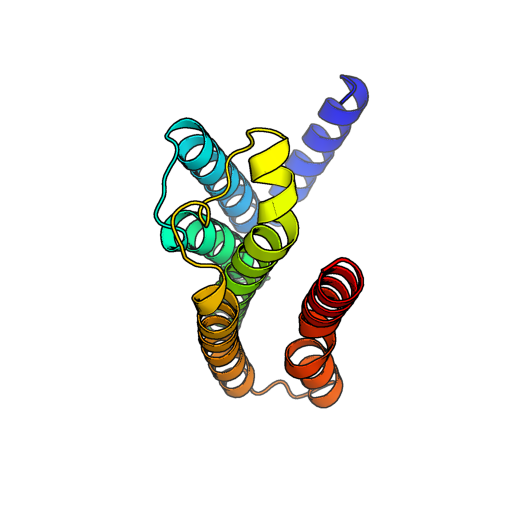00 95.19 116 LEU A N 1
ATOM 913 C CA . LEU A 1 116 ? -3.761 -8.524 4.792 1.00 95.19 116 LEU A CA 1
ATOM 914 C C . LEU A 1 116 ? -3.046 -9.699 4.112 1.00 95.19 116 LEU A C 1
ATOM 916 O O . LEU A 1 116 ? -2.260 -9.486 3.187 1.00 95.19 116 LEU A O 1
ATOM 920 N N . ARG A 1 117 ? -3.331 -10.941 4.525 1.00 94.38 117 ARG A N 1
ATOM 921 C CA . ARG A 1 117 ? -2.764 -12.145 3.897 1.00 94.38 117 ARG A CA 1
ATOM 922 C C . ARG A 1 117 ? -3.210 -12.283 2.445 1.00 94.38 117 ARG A C 1
ATOM 924 O O . ARG A 1 117 ? -2.379 -12.596 1.597 1.00 94.38 117 ARG A O 1
ATOM 931 N N . LEU A 1 118 ? -4.480 -12.007 2.141 1.00 95.31 118 LEU A N 1
ATOM 932 C CA . LEU A 1 118 ? -4.996 -12.043 0.772 1.00 95.31 118 LEU A CA 1
ATOM 933 C C . LEU A 1 118 ? -4.325 -10.987 -0.119 1.00 95.31 118 LEU A C 1
ATOM 935 O O . LEU A 1 118 ? -3.904 -11.303 -1.232 1.00 95.31 118 LEU A O 1
ATOM 939 N N . GLN A 1 119 ? -4.174 -9.753 0.374 1.00 95.06 119 GLN A N 1
ATOM 940 C CA . GLN A 1 119 ? -3.465 -8.691 -0.353 1.00 95.06 119 GLN A CA 1
ATOM 941 C C . GLN A 1 119 ? -1.991 -9.061 -0.587 1.00 95.06 119 GLN A C 1
ATOM 943 O O . GLN A 1 119 ? -1.476 -8.907 -1.695 1.00 95.06 119 GLN A O 1
ATOM 948 N N . MET A 1 120 ? -1.318 -9.618 0.425 1.00 94.56 120 MET A N 1
ATOM 949 C CA . MET A 1 120 ? 0.067 -10.065 0.285 1.00 94.56 120 MET A CA 1
ATOM 950 C C . MET A 1 120 ? 0.204 -11.234 -0.698 1.00 94.56 120 MET A C 1
ATOM 952 O O . MET A 1 120 ? 1.143 -11.252 -1.485 1.00 94.56 120 MET A O 1
ATOM 956 N N . ALA A 1 121 ? -0.740 -12.178 -0.722 1.00 94.31 121 ALA A N 1
ATOM 957 C CA . ALA A 1 121 ? -0.731 -13.272 -1.693 1.00 94.31 121 ALA A CA 1
ATOM 958 C C . ALA A 1 121 ? -0.816 -12.758 -3.142 1.00 94.31 121 ALA A C 1
ATOM 960 O O . ALA A 1 121 ? -0.122 -13.268 -4.022 1.00 94.31 121 ALA A O 1
ATOM 961 N N . GLN A 1 122 ? -1.612 -11.711 -3.389 1.00 94.88 122 GLN A N 1
ATOM 962 C CA . GLN A 1 122 ? -1.669 -11.049 -4.697 1.00 94.88 122 GLN A CA 1
ATOM 963 C C . GLN A 1 122 ? -0.339 -10.366 -5.044 1.00 94.88 122 GLN A C 1
ATOM 965 O O . GLN A 1 122 ? 0.169 -10.541 -6.151 1.00 94.88 122 GLN A O 1
ATOM 970 N N . CYS A 1 123 ? 0.256 -9.647 -4.087 1.00 94.81 123 CYS A N 1
ATOM 971 C CA . CYS A 1 123 ? 1.569 -9.023 -4.255 1.00 94.81 123 CYS A CA 1
ATOM 972 C C . CYS A 1 123 ? 2.662 -10.056 -4.571 1.00 94.81 123 CYS A C 1
ATOM 974 O O . CYS A 1 123 ? 3.455 -9.862 -5.493 1.00 94.81 123 CYS A O 1
ATOM 976 N N . ALA A 1 124 ? 2.676 -11.176 -3.849 1.00 92.62 124 ALA A N 1
ATOM 977 C CA . ALA A 1 124 ? 3.604 -12.280 -4.055 1.00 92.62 124 ALA A CA 1
ATOM 978 C C . ALA A 1 124 ? 3.467 -12.885 -5.459 1.00 92.62 124 ALA A C 1
ATOM 980 O O . ALA A 1 124 ? 4.461 -13.070 -6.156 1.00 92.62 124 ALA A O 1
ATOM 981 N N . ALA A 1 125 ? 2.236 -13.115 -5.925 1.00 94.06 125 ALA A N 1
ATOM 982 C CA . ALA A 1 125 ? 1.994 -13.622 -7.274 1.00 94.06 125 ALA A CA 1
ATOM 983 C C . ALA A 1 125 ? 2.523 -12.667 -8.363 1.00 94.06 125 ALA A C 1
ATOM 985 O O . ALA A 1 125 ? 3.112 -13.114 -9.351 1.00 94.06 125 ALA A O 1
ATOM 986 N N . CYS A 1 126 ? 2.359 -11.351 -8.182 1.00 94.50 126 CYS A N 1
ATOM 987 C CA . CYS A 1 126 ? 2.942 -10.353 -9.082 1.00 94.50 126 CYS A CA 1
ATOM 988 C C . CYS A 1 126 ? 4.476 -10.353 -9.031 1.00 94.50 126 CYS A C 1
ATOM 990 O O . CYS A 1 126 ? 5.117 -10.262 -10.080 1.00 94.50 126 CYS A O 1
ATOM 992 N N . PHE A 1 127 ? 5.059 -10.489 -7.838 1.00 93.12 127 PHE A N 1
ATOM 993 C CA . PHE A 1 127 ? 6.506 -10.550 -7.642 1.00 93.12 127 PHE A CA 1
ATOM 994 C C . PHE A 1 127 ? 7.137 -11.770 -8.327 1.00 93.12 127 PHE A C 1
ATOM 996 O O . PHE A 1 127 ? 8.116 -11.618 -9.057 1.00 93.12 127 PHE A O 1
ATOM 1003 N N . GLU A 1 128 ? 6.554 -12.962 -8.173 1.00 91.12 128 GLU A N 1
ATOM 1004 C CA . GLU A 1 128 ? 7.069 -14.173 -8.824 1.00 91.12 128 GLU A CA 1
ATOM 1005 C C . GLU A 1 128 ? 7.040 -14.056 -10.353 1.00 91.12 128 GLU A C 1
ATOM 1007 O O . GLU A 1 128 ? 7.996 -14.442 -11.029 1.00 91.12 128 GLU A O 1
ATOM 1012 N N . ARG A 1 129 ? 5.985 -13.450 -10.915 1.00 91.56 129 ARG A N 1
ATOM 1013 C CA . ARG A 1 129 ? 5.870 -13.221 -12.365 1.00 91.56 129 ARG A CA 1
ATOM 1014 C C . ARG A 1 129 ? 6.925 -12.252 -12.902 1.00 91.56 129 ARG A C 1
ATOM 1016 O O . ARG A 1 129 ? 7.349 -12.408 -14.044 1.00 91.56 129 ARG A O 1
ATOM 1023 N N . LEU A 1 130 ? 7.363 -11.281 -12.098 1.00 89.81 130 LEU A N 1
ATOM 1024 C CA . LEU A 1 130 ? 8.425 -10.345 -12.480 1.00 89.81 130 LEU A CA 1
ATOM 1025 C C . LEU A 1 130 ? 9.774 -11.060 -12.701 1.00 89.81 130 LEU A C 1
ATOM 1027 O O . LEU A 1 130 ? 10.622 -10.536 -13.421 1.00 89.81 130 LEU A O 1
ATOM 1031 N N . ASN A 1 131 ? 9.962 -12.252 -12.114 1.00 84.62 131 ASN A N 1
ATOM 1032 C CA . ASN A 1 131 ? 11.155 -13.093 -12.245 1.00 84.62 131 ASN A CA 1
ATOM 1033 C C . ASN A 1 131 ? 12.462 -12.307 -12.035 1.00 84.62 131 ASN A C 1
ATOM 1035 O O . ASN A 1 131 ? 13.322 -12.217 -12.916 1.00 84.62 131 ASN A O 1
ATOM 1039 N N . VAL A 1 132 ? 12.584 -11.672 -10.864 1.00 83.62 132 VAL A N 1
ATOM 1040 C CA . VAL A 1 132 ? 13.689 -10.754 -10.570 1.00 83.62 132 VAL A CA 1
ATOM 1041 C C . VAL A 1 132 ? 15.026 -11.514 -10.540 1.00 83.62 132 VAL A C 1
ATOM 1043 O O . VAL A 1 132 ? 15.214 -12.391 -9.698 1.00 83.62 132 VAL A O 1
ATOM 1046 N N . PRO A 1 133 ? 16.002 -11.161 -11.399 1.00 79.56 133 PRO A N 1
ATOM 1047 C CA . PRO A 1 133 ? 17.236 -11.935 -11.545 1.00 79.56 133 PRO A CA 1
ATOM 1048 C C . PRO A 1 133 ? 18.294 -11.636 -10.471 1.00 79.56 133 PRO A C 1
ATOM 1050 O O . PRO A 1 133 ? 19.321 -12.308 -10.420 1.00 79.56 133 PRO A O 1
ATOM 1053 N N . ARG A 1 134 ? 18.107 -10.597 -9.645 1.00 84.94 134 ARG A N 1
ATOM 1054 C CA . ARG A 1 134 ? 19.059 -10.187 -8.599 1.00 84.94 134 ARG A CA 1
ATOM 1055 C C . ARG A 1 134 ? 18.342 -9.900 -7.293 1.00 84.94 134 ARG A C 1
ATOM 1057 O O . ARG A 1 134 ? 17.262 -9.323 -7.304 1.00 84.94 134 ARG A O 1
ATOM 1064 N N . ASN A 1 135 ? 18.998 -10.220 -6.180 1.00 87.69 135 ASN A N 1
ATOM 1065 C CA . ASN A 1 135 ? 18.508 -9.949 -4.826 1.00 87.69 135 ASN A CA 1
ATOM 1066 C C . ASN A 1 135 ? 17.120 -10.551 -4.536 1.00 87.69 135 ASN A C 1
ATOM 1068 O O . ASN A 1 135 ? 16.407 -10.017 -3.689 1.00 87.69 135 ASN A O 1
ATOM 1072 N N . LYS A 1 136 ? 16.737 -11.642 -5.218 1.00 89.00 136 LYS A N 1
ATOM 1073 C CA . LYS A 1 136 ? 15.436 -12.298 -5.032 1.00 89.00 136 LYS A CA 1
ATOM 1074 C C . LYS A 1 136 ? 15.202 -12.626 -3.557 1.00 89.00 136 LYS A C 1
ATOM 1076 O O . LYS A 1 136 ? 14.260 -12.100 -2.981 1.00 89.00 136 LYS A O 1
ATOM 1081 N N . ASP A 1 137 ? 16.136 -13.331 -2.925 1.00 88.00 137 ASP A N 1
ATOM 1082 C CA . ASP A 1 137 ? 16.047 -13.719 -1.511 1.00 88.00 137 ASP A CA 1
ATOM 1083 C C . ASP A 1 137 ? 15.883 -12.513 -0.570 1.00 88.00 137 ASP A C 1
ATOM 1085 O O . ASP A 1 137 ? 15.172 -12.572 0.430 1.00 88.00 137 ASP A O 1
ATOM 1089 N N . LEU A 1 138 ? 16.528 -11.380 -0.873 1.00 89.88 138 LEU A N 1
ATOM 1090 C CA . LEU A 1 138 ? 16.374 -10.158 -0.079 1.00 89.88 138 LEU A CA 1
ATOM 1091 C C . LEU A 1 138 ? 14.960 -9.581 -0.223 1.00 89.88 138 LEU A C 1
ATOM 1093 O O . LEU A 1 138 ? 14.355 -9.190 0.773 1.00 89.88 138 LEU A O 1
ATOM 1097 N N . LEU A 1 139 ? 14.437 -9.526 -1.448 1.00 87.75 139 LEU A N 1
ATOM 1098 C CA . LEU A 1 139 ? 13.090 -9.025 -1.722 1.00 87.75 139 LEU A CA 1
ATOM 1099 C C . LEU A 1 139 ? 12.020 -9.947 -1.125 1.00 87.75 139 LEU A C 1
ATOM 1101 O O . LEU A 1 139 ? 11.078 -9.457 -0.508 1.00 87.75 139 LEU A O 1
ATOM 1105 N N . GLU A 1 140 ? 12.209 -11.262 -1.208 1.00 88.12 140 GLU A N 1
ATOM 1106 C CA . GLU A 1 140 ? 11.364 -12.255 -0.539 1.00 88.12 140 GLU A CA 1
ATOM 1107 C C . GLU A 1 140 ? 11.374 -12.069 0.977 1.00 88.12 140 GLU A C 1
ATOM 1109 O O . GLU A 1 140 ? 10.319 -12.039 1.605 1.00 88.12 140 GLU A O 1
ATOM 1114 N N . ASN A 1 141 ? 12.547 -11.862 1.582 1.00 88.25 141 ASN A N 1
ATOM 1115 C C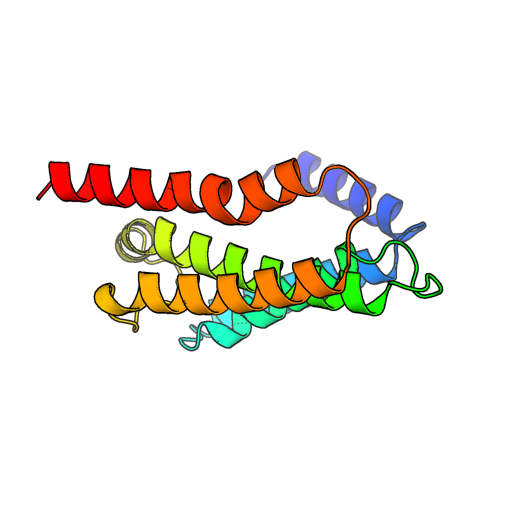A . ASN A 1 141 ? 12.639 -11.595 3.015 1.00 88.25 141 ASN A CA 1
ATOM 1116 C C . ASN A 1 141 ? 11.879 -10.324 3.417 1.00 88.25 141 ASN A C 1
ATOM 1118 O O . ASN A 1 141 ? 11.217 -10.306 4.458 1.00 88.25 141 ASN A O 1
ATOM 1122 N N . ILE A 1 142 ? 11.936 -9.271 2.598 1.00 86.31 142 ILE A N 1
ATOM 1123 C CA . ILE A 1 142 ? 11.175 -8.039 2.835 1.00 86.31 142 ILE A CA 1
ATOM 1124 C C . ILE A 1 142 ? 9.666 -8.319 2.754 1.00 86.31 142 ILE A C 1
ATOM 1126 O O . ILE A 1 142 ? 8.944 -7.960 3.687 1.00 86.31 142 ILE A O 1
ATOM 1130 N N . LEU A 1 143 ? 9.199 -8.979 1.690 1.00 84.12 143 LEU A N 1
ATOM 1131 C CA . LEU A 1 143 ? 7.774 -9.225 1.428 1.00 84.12 143 LEU A CA 1
ATOM 1132 C C . LEU A 1 143 ? 7.144 -10.244 2.389 1.00 84.12 143 LEU A C 1
ATOM 1134 O O . LEU A 1 143 ? 6.027 -10.039 2.860 1.00 84.12 143 LEU A O 1
ATOM 1138 N N . TYR A 1 144 ? 7.845 -11.331 2.704 1.00 81.06 144 TYR A N 1
ATOM 1139 C CA . TYR A 1 144 ? 7.281 -12.440 3.475 1.00 81.06 144 TYR A CA 1
ATOM 1140 C C . TYR A 1 144 ? 7.513 -12.327 4.980 1.00 81.06 144 TYR A C 1
ATOM 1142 O O . TYR A 1 144 ? 6.709 -12.845 5.752 1.00 81.06 144 TYR A O 1
ATOM 1150 N N . SER A 1 145 ? 8.557 -11.617 5.414 1.00 81.75 145 SER A N 1
ATOM 1151 C CA . SER A 1 145 ? 8.921 -11.532 6.837 1.00 81.75 145 SER A CA 1
ATOM 1152 C C . SER A 1 145 ? 8.995 -10.090 7.341 1.00 81.75 145 SER A C 1
ATOM 1154 O O . SER A 1 145 ? 8.456 -9.765 8.401 1.00 81.75 145 SER A O 1
ATOM 1156 N N . GLY A 1 146 ? 9.638 -9.201 6.581 1.00 83.38 146 GLY A N 1
ATOM 1157 C CA . GLY A 1 146 ? 9.917 -7.827 7.000 1.00 83.38 146 GLY A CA 1
ATOM 1158 C C . GLY A 1 146 ? 8.650 -7.028 7.295 1.00 83.38 146 GLY A C 1
ATOM 1159 O O . GLY A 1 146 ? 8.465 -6.547 8.414 1.00 83.38 146 GLY A O 1
ATOM 1160 N N . VAL A 1 147 ? 7.742 -6.947 6.323 1.00 79.62 147 VAL A N 1
ATOM 1161 C CA . VAL A 1 147 ? 6.504 -6.150 6.428 1.00 79.62 147 VAL A CA 1
ATOM 1162 C C . VAL A 1 147 ? 5.556 -6.603 7.548 1.00 79.62 147 VAL A C 1
ATOM 1164 O O . VAL A 1 147 ? 4.808 -5.792 8.091 1.00 79.62 147 VAL A O 1
ATOM 1167 N N . TRP A 1 148 ? 5.626 -7.869 7.965 1.00 86.69 148 TRP A N 1
ATOM 1168 C CA . TRP A 1 148 ? 4.802 -8.420 9.048 1.00 86.69 148 TRP A CA 1
ATOM 1169 C C . TRP A 1 148 ? 5.351 -8.136 10.447 1.00 86.69 148 TRP A C 1
ATOM 1171 O O . TRP A 1 148 ? 4.645 -8.310 11.443 1.00 86.69 148 TRP A O 1
ATOM 1181 N N . THR A 1 149 ? 6.597 -7.672 10.549 1.00 85.00 149 THR A N 1
ATOM 1182 C CA . THR A 1 149 ? 7.261 -7.453 11.840 1.00 85.00 149 THR A CA 1
ATOM 1183 C C . THR A 1 149 ? 6.526 -6.411 12.683 1.00 85.00 149 THR A C 1
ATOM 1185 O O . THR A 1 149 ? 6.319 -6.623 13.881 1.00 85.00 149 THR A O 1
ATOM 1188 N N . SER A 1 150 ? 6.075 -5.316 12.062 1.00 77.38 150 SER A N 1
ATOM 1189 C CA . SER A 1 150 ? 5.306 -4.258 12.732 1.00 77.38 150 SER A CA 1
ATOM 1190 C C . SER A 1 150 ? 3.949 -4.762 13.224 1.00 77.38 150 SER A C 1
ATOM 1192 O O . SER A 1 150 ? 3.585 -4.509 14.374 1.00 77.38 150 SER A O 1
ATOM 1194 N N . TYR A 1 151 ? 3.249 -5.546 12.399 1.00 83.00 151 TYR A N 1
ATOM 1195 C CA . TYR A 1 151 ? 1.974 -6.172 12.754 1.00 83.00 151 TYR A CA 1
ATOM 1196 C C . TYR A 1 151 ? 2.118 -7.121 13.951 1.00 83.00 151 TYR A C 1
ATOM 1198 O O . TYR A 1 151 ? 1.437 -6.978 14.967 1.00 83.00 151 TYR A O 1
ATOM 1206 N N . ALA A 1 152 ? 3.098 -8.027 13.901 1.00 83.69 152 ALA A N 1
ATOM 1207 C CA . ALA A 1 152 ? 3.372 -8.951 14.996 1.00 83.69 152 ALA A CA 1
ATOM 1208 C C . ALA A 1 152 ? 3.787 -8.222 16.288 1.00 83.69 152 ALA A C 1
ATOM 1210 O O . ALA A 1 152 ? 3.389 -8.611 17.388 1.00 83.69 152 ALA A O 1
ATOM 1211 N N . ALA A 1 153 ? 4.582 -7.152 16.179 1.00 82.94 153 ALA A N 1
ATOM 1212 C CA . ALA A 1 153 ? 4.973 -6.338 17.327 1.00 82.94 153 ALA A CA 1
ATOM 1213 C C . ALA A 1 153 ? 3.773 -5.620 17.965 1.00 82.94 153 ALA A C 1
ATOM 1215 O O . ALA A 1 153 ? 3.685 -5.578 19.194 1.00 82.94 153 ALA A O 1
ATOM 1216 N N . ARG A 1 154 ? 2.844 -5.094 17.155 1.00 80.88 154 ARG A N 1
ATOM 1217 C CA . ARG A 1 154 ? 1.596 -4.475 17.622 1.00 80.88 154 ARG A CA 1
ATOM 1218 C C . ARG A 1 154 ? 0.735 -5.479 18.383 1.00 80.88 154 ARG A C 1
ATOM 1220 O O . ARG A 1 154 ? 0.422 -5.225 19.543 1.00 80.88 154 ARG A O 1
ATOM 1227 N N . ASN A 1 155 ? 0.471 -6.647 17.800 1.00 79.31 155 ASN A N 1
ATOM 1228 C CA . ASN A 1 155 ? -0.350 -7.687 18.429 1.00 79.31 155 ASN A CA 1
ATOM 1229 C C . ASN A 1 155 ? 0.238 -8.169 19.763 1.00 79.31 155 ASN A C 1
ATOM 1231 O O . ASN A 1 155 ? -0.490 -8.315 20.742 1.00 79.31 155 ASN A O 1
ATOM 1235 N N . ARG A 1 156 ? 1.567 -8.340 19.852 1.00 80.25 156 ARG A N 1
ATOM 1236 C CA . ARG A 1 156 ? 2.231 -8.703 21.119 1.00 80.25 156 ARG A CA 1
ATOM 1237 C C . ARG A 1 156 ? 2.049 -7.649 22.211 1.00 80.25 156 ARG A C 1
ATOM 1239 O O . ARG A 1 156 ? 1.833 -8.007 23.364 1.00 80.25 156 ARG A O 1
ATOM 1246 N N . ARG A 1 157 ? 2.141 -6.359 21.870 1.00 76.81 157 ARG A N 1
ATOM 1247 C CA . ARG A 1 157 ? 1.929 -5.268 22.840 1.00 76.81 157 ARG A CA 1
ATOM 1248 C C . ARG A 1 157 ? 0.494 -5.234 23.346 1.00 76.81 157 ARG A C 1
ATOM 1250 O O . ARG A 1 157 ? 0.280 -4.951 24.515 1.00 76.81 157 ARG A O 1
ATOM 1257 N N . GLU A 1 158 ? -0.467 -5.522 22.479 1.00 75.81 158 GLU A N 1
ATOM 1258 C CA . GLU A 1 158 ? -1.885 -5.527 22.837 1.00 75.81 158 GLU A CA 1
ATOM 1259 C C . GLU A 1 158 ? -2.259 -6.728 23.702 1.00 75.81 158 GLU A C 1
ATOM 1261 O O . GLU A 1 158 ? -2.965 -6.560 24.693 1.00 75.81 158 GLU A O 1
ATOM 1266 N N . ALA A 1 159 ? -1.711 -7.906 23.395 1.00 73.00 159 ALA A N 1
ATOM 1267 C CA . ALA A 1 159 ? -1.861 -9.092 24.234 1.00 73.00 159 ALA A CA 1
ATOM 1268 C C . ALA A 1 159 ? -1.253 -8.900 25.635 1.00 73.00 159 ALA A C 1
ATOM 1270 O O . ALA A 1 159 ? -1.785 -9.420 26.603 1.00 73.00 159 ALA A O 1
ATOM 1271 N N . ALA A 1 160 ? -0.168 -8.127 25.762 1.00 67.50 160 ALA A N 1
ATOM 1272 C CA . ALA A 1 160 ? 0.448 -7.803 27.053 1.00 67.50 160 ALA A CA 1
ATOM 1273 C C . ALA A 1 160 ? -0.301 -6.720 27.862 1.00 67.50 160 ALA A C 1
ATOM 1275 O O . ALA A 1 160 ? 0.065 -6.457 29.005 1.00 67.50 160 ALA A O 1
ATOM 1276 N N . GLN A 1 161 ? -1.296 -6.054 27.266 1.00 58.84 161 GLN A N 1
ATOM 1277 C CA . GLN A 1 161 ? -2.111 -4.998 27.888 1.00 58.84 161 GLN A CA 1
ATOM 1278 C C . GLN A 1 161 ? -3.558 -5.441 28.165 1.00 58.84 161 GLN A C 1
ATOM 1280 O O . GLN A 1 161 ? -4.342 -4.636 28.669 1.00 58.84 161 GLN A O 1
ATOM 1285 N N . SER A 1 162 ? -3.904 -6.679 27.796 1.00 52.53 162 SER A N 1
ATOM 1286 C CA . SER A 1 162 ? -5.214 -7.317 27.998 1.00 52.53 162 SER A CA 1
ATOM 1287 C C . SER A 1 162 ? -5.162 -8.249 29.203 1.00 52.53 162 SER A C 1
ATOM 1289 O O . SER A 1 162 ? -6.187 -8.336 29.910 1.00 52.53 162 SER A O 1
#

Radius of gyration: 17.59 Å; chains: 1; bounding box: 36×43×51 Å

Secondary structure (DSSP, 8-state):
--HHHHHHHHHHHHHHHTT-HHHHHHHHHHHHHHHHHHHTT---THHHHHHHHHHHHHHH-S-TTSTTHHHHHHHHHHHHHHHHHHHHHHHHHHHHHHT---TTTTS-HHHHHHHHHHHHHHHHHHHHHH--SSSHHHHHHIIIIITHHHHHHHHHHHHTT-